Protein AF-A0A484GIF4-F1 (afdb_monomer_lite)

pLDDT: mean 78.43, std 17.11, range [39.12, 97.44]

Radius of gyration: 30.68 Å; chains: 1; bounding box: 75×50×86 Å

InterPro domains:
  IPR051191 DDB1-CUL4-associated factor 12 [PTHR19860] (18-133)
  IPR056151 DDB1- and CUL4-associated factor 12, beta-propeller domain [PF23760] (53-133)

Structure (mmCIF, N/CA/C/O backbone):
data_AF-A0A484GIF4-F1
#
_entry.id   AF-A0A484GIF4-F1
#
loop_
_atom_site.group_PDB
_atom_site.id
_atom_site.type_symbol
_atom_site.label_atom_id
_atom_site.label_alt_id
_atom_site.label_comp_id
_atom_site.label_asym_id
_atom_site.label_entity_id
_atom_site.label_seq_id
_atom_site.pdbx_PDB_ins_code
_atom_site.Cartn_x
_atom_site.Cartn_y
_atom_site.Cartn_z
_atom_site.occupancy
_atom_site.B_iso_or_equiv
_atom_site.auth_seq_id
_atom_site.auth_comp_id
_atom_site.auth_asym_id
_atom_site.auth_atom_id
_atom_site.pdbx_PDB_model_num
ATOM 1 N N . ALA A 1 1 ? -58.196 40.558 56.627 1.00 39.12 1 ALA A N 1
ATOM 2 C CA . ALA A 1 1 ? -58.232 40.025 55.247 1.00 39.12 1 ALA A CA 1
ATOM 3 C C . ALA A 1 1 ? -56.853 40.285 54.653 1.00 39.12 1 ALA A C 1
ATOM 5 O O . ALA A 1 1 ? -56.475 41.440 54.601 1.00 39.12 1 ALA A O 1
ATOM 6 N N . GLY A 1 2 ? -55.964 39.305 54.497 1.00 39.22 2 GLY A N 1
ATOM 7 C CA . G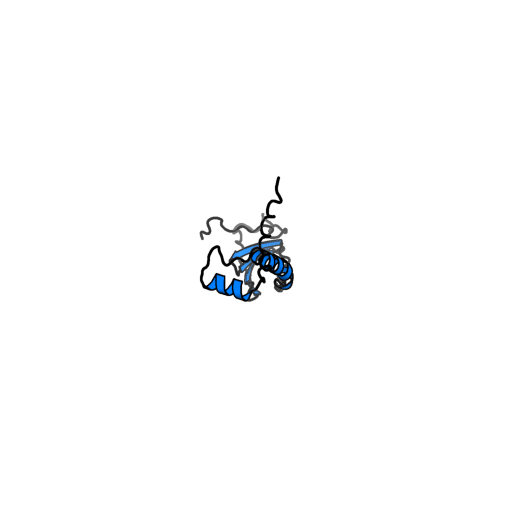LY A 1 2 ? -56.029 38.185 53.547 1.00 39.22 2 GLY A CA 1
ATOM 8 C C . GLY A 1 2 ? -54.955 38.460 52.473 1.00 39.22 2 GLY A C 1
ATOM 9 O O . GLY A 1 2 ? -54.883 39.581 52.000 1.00 39.22 2 GLY A O 1
ATOM 10 N N . GLY A 1 3 ? -54.053 37.569 52.080 1.00 40.16 3 GLY A N 1
ATOM 11 C CA . GLY A 1 3 ? -53.842 36.183 52.453 1.00 40.16 3 GLY A CA 1
ATOM 12 C C . GLY A 1 3 ? -52.403 35.769 52.133 1.00 40.16 3 GLY A C 1
ATOM 13 O O . GLY A 1 3 ? -51.767 36.308 51.229 1.00 40.16 3 GLY A O 1
ATOM 14 N N . ASP A 1 4 ? -51.917 34.813 52.912 1.00 50.00 4 ASP A N 1
ATOM 15 C CA . ASP A 1 4 ? -50.641 34.141 52.715 1.00 50.00 4 ASP A CA 1
ATOM 16 C C . ASP A 1 4 ? -50.885 32.994 51.719 1.00 50.00 4 ASP A C 1
ATOM 18 O O . ASP A 1 4 ? -51.608 32.037 52.009 1.00 50.00 4 ASP A O 1
ATOM 22 N N . GLY A 1 5 ? -50.402 33.152 50.486 1.00 53.16 5 GLY A N 1
ATOM 23 C CA . GLY A 1 5 ? -50.568 32.165 49.417 1.00 53.16 5 GLY A CA 1
ATOM 24 C C . GLY A 1 5 ? -49.507 31.056 49.511 1.00 53.16 5 GLY A C 1
ATOM 25 O O . GLY A 1 5 ? -48.350 31.362 49.799 1.00 53.16 5 GLY A O 1
ATOM 26 N N . PRO A 1 6 ? -49.824 29.773 49.244 1.00 53.34 6 PRO A N 1
ATOM 27 C CA . PRO A 1 6 ? -48.854 28.693 49.411 1.00 53.34 6 PRO A CA 1
ATOM 28 C C . PRO A 1 6 ? -47.742 28.760 48.356 1.00 53.34 6 PRO A C 1
ATOM 30 O O . PRO A 1 6 ? -48.006 28.802 47.152 1.00 53.34 6 PRO A O 1
ATOM 33 N N . LEU A 1 7 ? -46.485 28.707 48.805 1.00 62.75 7 LEU A N 1
ATOM 34 C CA . LEU A 1 7 ? -45.315 28.564 47.936 1.00 62.75 7 LEU A CA 1
ATOM 35 C C . LEU A 1 7 ? -45.400 27.258 47.116 1.00 62.75 7 LEU A C 1
ATOM 37 O O . LEU A 1 7 ? -45.758 26.212 47.665 1.00 62.75 7 LEU A O 1
ATOM 41 N N . PRO A 1 8 ? -45.027 27.270 45.821 1.00 57.09 8 PRO A N 1
ATOM 42 C CA . PRO A 1 8 ? -45.097 26.082 44.981 1.00 57.09 8 PRO A CA 1
ATOM 43 C C . PRO A 1 8 ? -44.129 24.994 45.481 1.00 57.09 8 PRO A C 1
ATOM 45 O O . PRO A 1 8 ? -43.008 25.305 45.904 1.00 57.09 8 PRO A O 1
ATOM 48 N N . PRO A 1 9 ? -44.508 23.704 45.407 1.00 51.94 9 PRO A N 1
ATOM 49 C CA . PRO A 1 9 ? -43.662 22.619 45.882 1.00 51.94 9 PRO A CA 1
ATOM 50 C C . PRO A 1 9 ? -42.352 22.581 45.086 1.00 51.94 9 PRO A C 1
ATOM 52 O O . PRO A 1 9 ? -42.340 22.497 43.853 1.00 51.94 9 PRO A O 1
ATOM 55 N N . LYS A 1 10 ? -41.222 22.630 45.804 1.00 52.97 10 LYS A N 1
ATOM 56 C CA . LYS A 1 10 ? -39.885 22.440 45.231 1.00 52.97 10 LYS A CA 1
ATOM 57 C C . LYS A 1 10 ? -39.847 21.073 44.550 1.00 52.97 10 LYS A C 1
ATOM 59 O O . LYS A 1 10 ? -39.893 20.043 45.218 1.00 52.97 10 LYS A O 1
ATOM 64 N N . LYS A 1 11 ? -39.756 21.069 43.214 1.00 51.03 11 LYS A N 1
ATOM 65 C CA . LYS A 1 11 ? -39.565 19.845 42.424 1.00 51.03 11 LYS A CA 1
ATOM 66 C C . LYS A 1 11 ? -38.385 19.068 43.021 1.00 51.03 11 LYS A C 1
ATOM 68 O O . LYS A 1 11 ? -37.317 19.667 43.188 1.00 51.03 11 LYS A O 1
ATOM 73 N N . PRO A 1 12 ? -38.535 17.770 43.335 1.00 46.16 12 PRO A N 1
ATOM 74 C CA . PRO A 1 12 ? -37.419 16.985 43.834 1.00 46.16 12 PRO A CA 1
ATOM 75 C C . PRO A 1 12 ? -36.297 17.045 42.795 1.00 46.16 12 PRO A C 1
ATOM 77 O O . PRO A 1 12 ? -36.516 16.755 41.613 1.00 46.16 12 PRO A O 1
ATOM 80 N N . LYS A 1 13 ? -35.100 17.471 43.220 1.00 53.22 13 LYS A N 1
ATOM 81 C CA . LYS A 1 13 ? -33.885 17.361 42.407 1.00 53.22 13 LYS A CA 1
ATOM 82 C C . LYS A 1 13 ? -33.747 15.884 42.057 1.00 53.22 13 LYS A C 1
ATOM 84 O O . LYS A 1 13 ? -33.418 15.078 42.923 1.00 53.22 13 LYS A O 1
ATOM 89 N N . ARG A 1 14 ? -34.056 15.532 40.803 1.00 49.81 14 ARG A N 1
ATOM 90 C CA . ARG A 1 14 ? -33.826 14.181 40.287 1.00 49.81 14 ARG A CA 1
ATOM 91 C C . ARG A 1 14 ? -32.379 13.819 40.626 1.00 49.81 14 ARG A C 1
ATOM 93 O O . ARG A 1 14 ? -31.505 14.648 40.344 1.00 49.81 14 ARG A O 1
ATOM 100 N N . PRO A 1 15 ? -32.117 12.648 41.233 1.00 47.69 15 PRO A N 1
ATOM 101 C CA . PRO A 1 15 ? -30.756 12.213 41.494 1.00 47.69 15 PRO A CA 1
ATOM 102 C C . PRO A 1 15 ? -29.991 12.332 40.184 1.00 47.69 15 PRO A C 1
ATOM 104 O O . PRO A 1 15 ? -30.493 11.888 39.147 1.00 47.69 15 PRO A O 1
ATOM 107 N N . ALA A 1 16 ? -28.838 13.003 40.208 1.00 51.88 16 ALA A N 1
ATOM 108 C CA . ALA A 1 16 ? -27.967 13.089 39.048 1.00 51.88 16 ALA A CA 1
ATOM 109 C C . ALA A 1 16 ? -27.751 11.655 38.569 1.00 51.88 16 ALA A C 1
ATOM 111 O O . ALA A 1 16 ? -27.129 10.873 39.284 1.00 51.88 16 ALA A O 1
ATOM 112 N N . ALA A 1 17 ? -28.370 11.297 37.438 1.00 56.53 17 ALA A N 1
ATOM 113 C CA . ALA A 1 17 ? -28.424 9.922 36.975 1.00 56.53 17 ALA A CA 1
ATOM 114 C C . ALA A 1 17 ? -26.991 9.397 36.945 1.00 56.53 17 ALA A C 1
ATOM 116 O O . ALA A 1 17 ? -26.158 9.884 36.173 1.00 56.53 17 ALA A O 1
ATOM 117 N N . LEU A 1 18 ? -26.691 8.482 37.868 1.00 53.94 18 LEU A N 1
ATOM 118 C CA . LEU A 1 18 ? -25.381 7.875 37.989 1.00 53.94 18 LEU A CA 1
ATOM 119 C C . LEU A 1 18 ? -25.050 7.291 36.620 1.00 53.94 18 LEU A C 1
ATOM 121 O O . LEU A 1 18 ? -25.777 6.458 36.079 1.00 53.94 18 LEU A O 1
ATOM 125 N N . ARG A 1 19 ? -23.981 7.820 36.024 1.00 60.50 19 ARG A N 1
ATOM 126 C CA . ARG A 1 19 ? -23.522 7.514 34.669 1.00 60.50 19 ARG A CA 1
ATOM 127 C C . ARG A 1 19 ? -22.889 6.117 34.643 1.00 60.50 19 ARG A C 1
ATOM 129 O O . ARG A 1 19 ? -21.679 5.992 34.494 1.00 60.50 19 ARG A O 1
ATOM 136 N N . SER A 1 20 ? -23.697 5.083 34.868 1.00 70.31 20 SER A N 1
ATOM 137 C CA . SER A 1 20 ? -23.260 3.690 34.954 1.00 70.31 20 SER A CA 1
ATOM 138 C C . SER A 1 20 ? -23.070 3.089 33.560 1.00 70.31 20 SER A C 1
ATOM 140 O O . SER A 1 20 ? -24.027 2.966 32.791 1.00 70.31 20 SER A O 1
ATOM 142 N N . LEU A 1 21 ? -21.833 2.684 33.249 1.00 70.50 21 LEU A N 1
ATOM 143 C CA . LEU A 1 21 ? -21.474 1.973 32.015 1.00 70.50 21 LEU A CA 1
ATOM 144 C C . LEU A 1 21 ? -22.299 0.689 31.843 1.00 70.50 21 LEU A C 1
ATOM 146 O O . LEU A 1 21 ? -22.759 0.412 30.740 1.00 70.50 21 LEU A O 1
ATOM 150 N N . LEU A 1 22 ? -22.541 -0.051 32.930 1.00 76.38 22 LEU A N 1
ATOM 151 C CA . LEU A 1 22 ? -23.359 -1.269 32.915 1.00 76.38 22 LEU A CA 1
ATOM 152 C C . LEU A 1 22 ? -24.771 -1.002 32.385 1.00 76.38 22 LEU A C 1
ATOM 154 O O . LEU A 1 22 ? -25.271 -1.750 31.549 1.00 76.38 22 LEU A O 1
ATOM 158 N N . HIS A 1 23 ? -25.397 0.092 32.826 1.00 72.62 23 HIS A N 1
ATOM 159 C CA . HIS A 1 23 ? -26.743 0.453 32.384 1.00 72.62 23 HIS A CA 1
ATOM 160 C C . HIS A 1 23 ? -26.768 0.872 30.905 1.00 72.62 23 HIS A C 1
ATOM 162 O O . HIS A 1 23 ? -27.697 0.529 30.176 1.00 72.62 23 HIS A O 1
ATOM 168 N N . TYR A 1 24 ? -25.725 1.569 30.443 1.00 71.50 24 TYR A N 1
ATOM 169 C CA . TYR A 1 24 ? -25.563 1.908 29.028 1.00 71.50 24 TYR A CA 1
ATOM 170 C C . TYR A 1 24 ? -25.383 0.663 28.144 1.00 71.50 24 TYR A C 1
ATOM 172 O O . TYR A 1 24 ? -26.049 0.540 27.116 1.00 71.50 24 TYR A O 1
ATOM 180 N N . LEU A 1 25 ? -24.515 -0.274 28.545 1.00 75.62 25 LEU A N 1
ATOM 181 C CA . LEU A 1 25 ? -24.257 -1.507 27.794 1.00 75.62 25 LEU A CA 1
ATOM 182 C C . LEU A 1 25 ? -25.512 -2.382 27.709 1.00 75.62 25 LEU A C 1
ATOM 184 O O . LEU A 1 25 ? -25.910 -2.755 26.605 1.00 75.62 25 LEU A O 1
ATOM 188 N N . LYS A 1 26 ? -26.192 -2.602 28.842 1.00 79.56 26 LYS A N 1
ATOM 189 C CA . LYS A 1 26 ? -27.446 -3.369 28.904 1.00 79.56 26 LYS A CA 1
ATOM 190 C C . LYS A 1 26 ? -28.546 -2.746 28.044 1.00 79.56 26 LYS A C 1
ATOM 192 O O . LYS A 1 26 ? -29.289 -3.453 27.377 1.00 79.56 26 LYS A O 1
ATOM 197 N N . GLY A 1 27 ? -28.629 -1.416 28.012 1.00 74.12 27 GLY A N 1
ATOM 198 C CA . GLY A 1 27 ? -29.586 -0.701 27.170 1.00 74.12 27 GLY A CA 1
ATOM 199 C C . GLY A 1 27 ? -29.310 -0.816 25.664 1.00 74.12 27 GLY A C 1
ATOM 200 O O . GLY A 1 27 ? -30.256 -0.850 24.876 1.00 74.12 27 GLY A O 1
ATOM 201 N N . ARG A 1 28 ? -28.036 -0.912 25.252 1.00 72.81 28 ARG A N 1
ATOM 202 C CA . ARG A 1 28 ? -27.675 -1.192 23.850 1.00 72.81 28 ARG A CA 1
ATOM 203 C C . ARG A 1 28 ? -28.019 -2.620 23.440 1.00 72.81 28 ARG A C 1
ATOM 205 O O . ARG A 1 28 ? -28.509 -2.812 22.332 1.00 72.81 28 ARG A O 1
ATOM 212 N N . GLU A 1 29 ? -27.760 -3.585 24.316 1.00 81.81 29 GLU A N 1
ATOM 213 C CA . GLU A 1 29 ? -28.009 -5.012 24.078 1.00 81.81 29 GLU A CA 1
ATOM 214 C C . GLU A 1 29 ? -29.486 -5.296 23.783 1.00 81.81 29 GLU A C 1
ATOM 216 O O . GLU A 1 29 ? -29.810 -5.981 22.819 1.00 81.81 29 GLU A O 1
ATOM 221 N N . VAL A 1 30 ? -30.393 -4.675 24.540 1.00 81.75 30 VAL A N 1
ATOM 222 C CA . VAL A 1 30 ? -31.849 -4.850 24.379 1.00 81.75 30 VAL A CA 1
ATOM 223 C C . VAL A 1 30 ? -32.456 -3.985 23.263 1.00 81.75 30 VAL A C 1
ATOM 225 O O . VAL A 1 30 ? -33.675 -3.864 23.163 1.00 81.75 30 VAL A O 1
ATOM 228 N N . GLY A 1 31 ? -31.631 -3.327 22.440 1.00 68.88 31 GLY A N 1
ATOM 229 C CA . GLY A 1 31 ? -32.103 -2.531 21.305 1.00 68.88 31 GLY A CA 1
ATOM 230 C C . GLY A 1 31 ? -32.924 -1.293 21.685 1.00 68.88 31 GLY A C 1
ATOM 231 O O . GLY A 1 31 ? -33.674 -0.792 20.846 1.00 68.88 31 GLY A O 1
ATOM 232 N N . ALA A 1 32 ? -32.790 -0.772 22.914 1.00 65.25 32 ALA A N 1
ATOM 233 C CA . ALA A 1 32 ? -33.540 0.390 23.398 1.00 65.25 32 ALA A CA 1
ATOM 234 C C . ALA A 1 32 ? -33.075 1.689 22.711 1.00 65.25 32 ALA A C 1
ATOM 236 O O . ALA A 1 32 ? -32.387 2.537 23.294 1.00 65.25 32 ALA A O 1
ATOM 237 N N . ARG A 1 33 ? -33.462 1.859 21.444 1.00 56.97 33 ARG A N 1
ATOM 238 C CA . ARG A 1 33 ? -33.229 3.066 20.651 1.00 56.97 33 ARG A CA 1
ATOM 239 C C . ARG A 1 33 ? -34.027 4.216 21.269 1.00 56.97 33 ARG A C 1
ATOM 241 O O . ARG A 1 33 ? -35.249 4.244 21.212 1.00 56.97 33 ARG A O 1
ATOM 248 N N . GLY A 1 34 ? -33.322 5.149 21.906 1.00 53.97 34 GLY A N 1
ATOM 249 C CA . GLY A 1 34 ? -33.873 6.445 22.318 1.00 53.97 34 GLY A CA 1
ATOM 250 C C . GLY A 1 34 ? -34.084 6.673 23.818 1.00 53.97 34 GLY A C 1
ATOM 251 O O . GLY A 1 34 ? -34.279 7.820 24.205 1.00 53.97 34 GLY A O 1
ATOM 252 N N . ARG A 1 35 ? -33.998 5.652 24.688 1.00 52.50 35 ARG A N 1
ATOM 253 C CA . ARG A 1 35 ? -34.126 5.840 26.160 1.00 52.50 35 ARG A CA 1
ATOM 254 C C . ARG A 1 35 ? -32.923 5.377 26.987 1.00 52.50 35 ARG A C 1
ATOM 256 O O . ARG A 1 35 ? -32.771 5.816 28.121 1.00 52.50 35 ARG A O 1
ATOM 263 N N . ALA A 1 36 ? -32.043 4.548 26.423 1.00 51.94 36 ALA A N 1
ATOM 264 C CA . ALA A 1 36 ? -30.835 4.058 27.098 1.00 51.94 36 ALA A CA 1
ATOM 265 C C . ALA A 1 36 ? -29.617 4.995 26.988 1.00 51.94 36 ALA A C 1
ATOM 267 O O . ALA A 1 36 ? -28.588 4.767 27.629 1.00 51.94 36 ALA A O 1
ATOM 268 N N . GLY A 1 37 ? -29.714 6.056 26.184 1.00 54.06 37 GLY A N 1
ATOM 269 C CA . GLY A 1 37 ? -28.681 7.077 26.107 1.00 54.06 37 GLY A CA 1
ATOM 270 C C . GLY A 1 37 ? -28.721 7.933 27.363 1.00 54.06 37 GLY A C 1
ATOM 271 O O . GLY A 1 37 ? -29.457 8.911 27.412 1.00 54.06 37 GLY A O 1
ATOM 272 N N . LEU A 1 38 ? -27.941 7.578 28.387 1.00 56.94 38 LEU A N 1
ATOM 273 C CA . LEU A 1 38 ? -27.597 8.509 29.463 1.00 56.94 38 LEU A CA 1
ATOM 274 C C . LEU A 1 38 ? -27.146 9.829 28.804 1.00 56.94 38 LEU A C 1
ATOM 276 O O . LEU A 1 38 ? -26.122 9.813 28.109 1.00 56.94 38 LEU A O 1
ATOM 280 N N . PRO A 1 39 ? -27.860 10.957 28.986 1.00 58.69 39 PRO A N 1
ATOM 281 C CA . PRO A 1 39 ? -27.488 12.219 28.362 1.00 58.69 39 PRO A CA 1
ATOM 282 C C . PRO A 1 39 ? -26.034 12.570 28.710 1.00 58.69 39 PRO A C 1
ATOM 284 O O . PRO A 1 39 ? -25.653 12.713 29.878 1.00 58.69 39 PRO A O 1
ATOM 287 N N . GLY A 1 40 ? -25.184 12.629 27.685 1.00 63.62 40 GLY A N 1
ATOM 288 C CA . GLY A 1 40 ? -23.754 12.911 27.818 1.00 63.62 40 GLY A CA 1
ATOM 289 C C . GLY A 1 40 ? -22.842 11.716 28.128 1.00 63.62 40 GLY A C 1
ATOM 290 O O . GLY A 1 40 ? -21.636 11.923 28.238 1.00 63.62 40 GLY A O 1
ATOM 291 N N . PHE A 1 41 ? -23.342 10.482 28.252 1.00 72.25 41 PHE A N 1
ATOM 292 C CA . PHE A 1 41 ? -22.470 9.302 28.369 1.00 7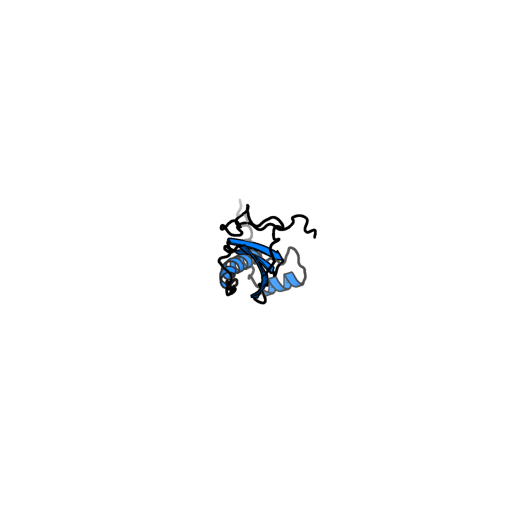2.25 41 PHE A CA 1
ATOM 293 C C . PHE A 1 41 ? -21.787 8.963 27.042 1.00 72.25 41 PHE A C 1
ATOM 295 O O . PHE A 1 41 ? -20.579 8.757 27.009 1.00 72.25 41 PHE A O 1
ATOM 302 N N . GLU A 1 42 ? -22.529 9.010 25.939 1.00 72.44 42 GLU A N 1
ATOM 303 C CA . GLU A 1 42 ? -21.977 8.836 24.593 1.00 72.44 42 GLU A CA 1
ATOM 304 C C . GLU A 1 42 ? -20.949 9.929 24.259 1.00 72.44 42 GLU A C 1
ATOM 306 O O . GLU A 1 42 ? -19.868 9.636 23.758 1.00 72.44 42 GLU A O 1
ATOM 311 N N . GLY A 1 43 ? -21.215 11.177 24.662 1.00 77.38 43 GLY A N 1
ATOM 312 C CA . GLY A 1 43 ? -20.245 12.272 24.565 1.00 77.38 43 GLY A CA 1
ATOM 313 C C . GLY A 1 43 ? -18.975 12.028 25.390 1.00 77.38 43 GLY A C 1
ATOM 314 O O . GLY A 1 43 ? -17.875 12.298 24.914 1.00 77.38 43 GLY A O 1
ATOM 315 N N . LYS A 1 44 ? -19.098 11.456 26.597 1.00 80.50 44 LYS A N 1
ATOM 316 C CA . LYS A 1 44 ? -17.945 11.060 27.424 1.00 80.50 44 LYS A CA 1
ATOM 317 C C . LYS A 1 44 ? -17.153 9.906 26.820 1.00 80.50 44 LYS A C 1
ATOM 319 O O . LYS A 1 44 ? -15.929 9.967 26.836 1.00 80.50 44 LYS A O 1
ATOM 324 N N . LEU A 1 45 ? -17.825 8.888 26.281 1.00 81.00 45 LEU A N 1
ATOM 325 C CA . LEU A 1 45 ? -17.180 7.782 25.571 1.00 81.00 45 LEU A CA 1
ATOM 326 C C . LEU A 1 45 ? -16.449 8.280 24.328 1.00 81.00 45 LEU A C 1
ATOM 328 O O . LEU A 1 45 ? -15.296 7.919 24.121 1.00 81.00 45 LEU A O 1
ATOM 332 N N . ARG A 1 46 ? -17.080 9.154 23.539 1.00 82.00 46 ARG A N 1
ATOM 333 C CA . ARG A 1 46 ? -16.454 9.780 22.372 1.00 82.00 46 ARG A CA 1
ATOM 334 C C . ARG A 1 46 ? -15.240 10.612 22.780 1.00 82.00 46 ARG A C 1
ATOM 336 O O . ARG A 1 46 ? -14.182 10.465 22.182 1.00 82.00 46 ARG A O 1
ATOM 343 N N . GLY A 1 47 ? -15.361 11.426 23.828 1.00 86.69 47 GLY A N 1
ATOM 344 C CA . GLY A 1 47 ? -14.245 12.204 24.369 1.00 86.69 47 GLY A CA 1
ATOM 345 C C . GLY A 1 47 ? -13.101 11.325 24.886 1.00 86.69 47 GLY A C 1
ATOM 346 O O . GLY A 1 47 ? -11.936 11.624 24.642 1.00 86.69 47 GLY A O 1
ATOM 347 N N . TYR A 1 48 ? -13.416 10.212 25.548 1.00 87.00 48 TYR A N 1
ATOM 348 C CA . TYR A 1 48 ? -12.423 9.228 25.975 1.00 87.00 48 TYR A CA 1
ATOM 349 C C . TYR A 1 48 ? -11.743 8.549 24.781 1.00 87.00 48 TYR A C 1
ATOM 351 O O . TYR A 1 48 ? -10.518 8.483 24.742 1.00 87.00 48 TYR A O 1
ATOM 359 N N . ALA A 1 49 ? -12.514 8.113 23.782 1.00 87.69 49 ALA A N 1
ATOM 360 C CA . ALA A 1 49 ? -11.994 7.490 22.569 1.00 87.69 49 ALA A CA 1
ATOM 361 C C . ALA A 1 49 ? -11.059 8.435 21.808 1.00 87.69 49 ALA A C 1
ATOM 363 O O . ALA A 1 49 ? -9.963 8.028 21.452 1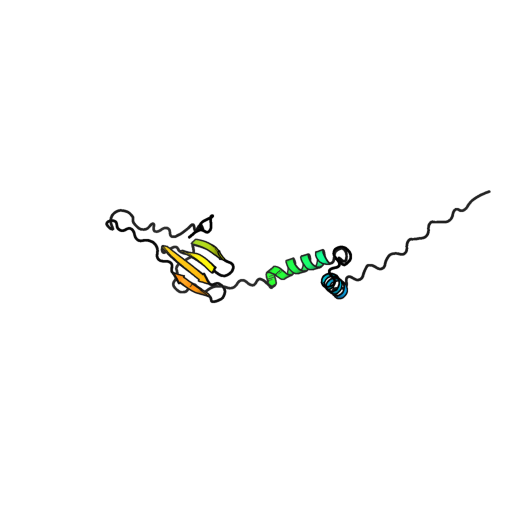.00 87.69 49 ALA A O 1
ATOM 364 N N . VAL A 1 50 ? -11.430 9.708 21.631 1.00 89.75 50 VAL A N 1
ATOM 365 C CA . VAL A 1 50 ? -10.569 10.716 20.983 1.00 89.75 50 VAL A CA 1
ATOM 366 C C . VAL A 1 50 ? -9.271 10.928 21.763 1.00 89.75 50 VAL A C 1
ATOM 368 O O . VAL A 1 50 ? -8.211 11.036 21.157 1.00 89.75 50 VAL A O 1
ATOM 371 N N . ARG A 1 51 ? -9.325 10.932 23.101 1.00 90.31 51 ARG A N 1
ATOM 372 C CA . ARG A 1 51 ? -8.123 11.057 23.942 1.00 90.31 51 ARG A CA 1
ATOM 373 C C . ARG A 1 51 ? -7.232 9.816 23.909 1.00 90.31 51 ARG A C 1
ATOM 375 O O . ARG A 1 51 ? -6.025 9.956 24.046 1.00 90.31 51 ARG A O 1
ATOM 382 N N . LYS A 1 52 ? -7.812 8.622 23.760 1.00 89.75 52 LYS A N 1
ATOM 383 C CA . LYS A 1 52 ? -7.078 7.346 23.746 1.00 89.75 52 LYS A CA 1
ATOM 384 C C . LYS A 1 52 ? -6.650 6.881 22.361 1.00 89.75 52 LYS A C 1
ATOM 386 O O . LYS A 1 52 ? -5.708 6.107 22.265 1.00 89.75 52 LYS A O 1
ATOM 391 N N . LEU A 1 53 ? -7.283 7.368 21.299 1.00 88.62 53 LEU A N 1
ATOM 392 C CA . LEU A 1 53 ? -6.975 7.006 19.916 1.00 88.62 53 LEU A CA 1
ATOM 393 C C . LEU A 1 53 ? -5.488 7.163 19.560 1.00 88.62 53 LEU A C 1
ATOM 395 O O . LEU A 1 53 ? -4.944 6.203 19.026 1.00 88.62 53 LEU A O 1
ATOM 399 N N . PRO A 1 54 ? -4.801 8.273 19.896 1.00 86.06 54 PRO A N 1
ATOM 400 C CA . PRO A 1 54 ? -3.373 8.415 19.604 1.00 86.06 54 PRO A CA 1
ATOM 401 C C . PRO A 1 54 ? -2.491 7.389 20.330 1.00 86.06 54 PRO A C 1
ATOM 403 O O . PRO A 1 54 ? -1.465 6.976 19.809 1.00 86.06 54 PRO A O 1
ATOM 406 N N . GLU A 1 55 ? -2.891 6.956 21.531 1.00 85.12 55 GLU A N 1
ATOM 407 C CA . GLU A 1 55 ? -2.157 5.939 22.296 1.00 85.12 55 GLU A CA 1
ATOM 408 C C . GLU A 1 55 ? -2.388 4.523 21.736 1.00 85.12 55 GLU A C 1
ATOM 410 O O . GLU A 1 55 ? -1.503 3.670 21.819 1.00 85.12 55 GLU A O 1
ATOM 415 N N . LEU A 1 56 ? -3.583 4.270 21.188 1.00 85.56 56 LEU A N 1
ATOM 416 C CA . LEU A 1 56 ? -3.995 2.977 20.634 1.00 85.56 56 LEU A CA 1
ATOM 417 C C . LEU A 1 56 ? -3.515 2.774 19.193 1.00 85.56 56 LEU A C 1
ATOM 419 O O . LEU A 1 56 ? -3.143 1.664 18.815 1.00 85.56 56 LEU A O 1
ATOM 423 N N . LEU A 1 57 ? -3.521 3.835 18.387 1.00 85.62 57 LEU A N 1
ATOM 424 C CA . LEU A 1 57 ? -3.017 3.830 17.019 1.00 85.62 57 LEU A CA 1
ATOM 425 C C . LEU A 1 57 ? -1.510 4.065 17.043 1.00 85.62 57 LEU A C 1
ATOM 427 O O . LEU A 1 57 ? -1.028 5.160 16.768 1.00 85.62 57 LEU A O 1
ATOM 431 N N . ARG A 1 58 ? -0.760 3.019 17.392 1.00 82.00 58 ARG A N 1
ATOM 432 C CA . ARG A 1 58 ? 0.693 3.052 17.242 1.00 82.00 58 ARG A CA 1
ATOM 433 C C . ARG A 1 58 ? 1.063 2.883 15.782 1.00 82.00 58 ARG A C 1
ATOM 435 O O . ARG A 1 58 ? 0.672 1.909 15.137 1.00 82.00 58 ARG A O 1
ATOM 442 N N . GLU A 1 59 ? 1.842 3.834 15.288 1.00 87.00 59 GLU A N 1
ATOM 443 C CA . GLU A 1 59 ? 2.495 3.711 13.997 1.00 87.00 59 GLU A CA 1
ATOM 444 C C . GLU A 1 59 ? 3.383 2.465 13.998 1.00 87.00 59 GLU A C 1
ATOM 446 O O . GLU A 1 59 ? 4.053 2.145 14.983 1.00 87.00 59 GLU A O 1
ATOM 451 N N . ARG A 1 60 ? 3.359 1.737 12.886 1.00 88.19 60 ARG A N 1
ATOM 45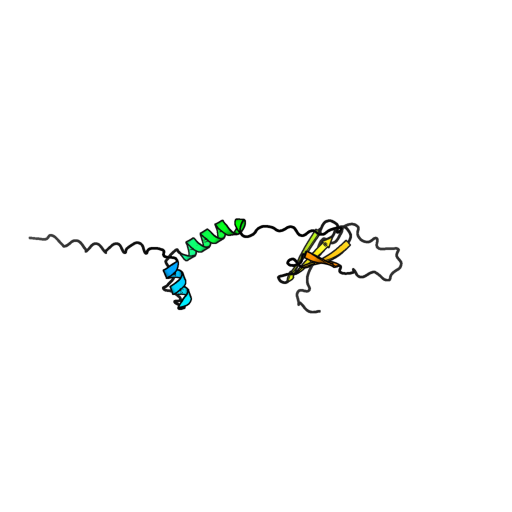2 C CA . ARG A 1 60 ? 4.222 0.584 12.669 1.00 88.19 60 ARG A CA 1
ATOM 453 C C . ARG A 1 60 ? 4.987 0.808 11.384 1.00 88.19 60 ARG A C 1
ATOM 455 O O . ARG A 1 60 ? 4.384 0.971 10.324 1.00 88.19 60 ARG A O 1
ATOM 462 N N . GLU A 1 61 ? 6.304 0.769 11.497 1.00 91.06 61 GLU A N 1
ATOM 463 C CA . GLU A 1 61 ? 7.191 0.857 10.352 1.00 91.06 61 GLU A CA 1
ATOM 464 C C . GLU A 1 61 ? 7.164 -0.450 9.550 1.00 91.06 61 GLU A C 1
ATOM 466 O O . GLU A 1 61 ? 7.141 -1.551 10.107 1.00 91.06 61 GLU A O 1
ATOM 471 N N . LEU A 1 62 ? 7.145 -0.322 8.226 1.00 91.12 62 LEU A N 1
ATOM 472 C CA . LEU A 1 62 ? 7.259 -1.437 7.297 1.00 91.12 62 LEU A CA 1
ATOM 473 C C . LEU A 1 62 ? 8.625 -1.358 6.623 1.00 91.12 62 LEU A C 1
ATOM 475 O O . LEU A 1 62 ? 8.898 -0.423 5.872 1.00 91.12 62 LEU A O 1
ATOM 479 N N . ALA A 1 63 ? 9.472 -2.353 6.876 1.00 90.88 63 ALA A N 1
ATOM 480 C CA . ALA A 1 63 ? 10.792 -2.420 6.272 1.00 90.88 63 ALA A CA 1
ATOM 481 C C . ALA A 1 63 ? 10.676 -2.700 4.765 1.00 90.88 63 ALA A C 1
ATOM 483 O O . ALA A 1 63 ? 10.260 -3.780 4.348 1.00 90.88 63 ALA A O 1
ATOM 484 N N . LEU A 1 64 ? 11.076 -1.729 3.942 1.00 89.25 64 LEU A N 1
ATOM 485 C CA . LEU A 1 64 ? 11.048 -1.844 2.476 1.00 89.25 64 LEU A CA 1
ATOM 486 C C . LEU A 1 64 ? 12.313 -2.500 1.890 1.00 89.25 64 LEU A C 1
ATOM 488 O O . LEU A 1 64 ? 12.421 -2.686 0.675 1.00 89.25 64 LEU A O 1
ATOM 492 N N . GLY A 1 65 ? 13.277 -2.855 2.744 1.00 88.69 65 GLY A N 1
ATOM 493 C CA . GLY A 1 65 ? 14.526 -3.504 2.357 1.00 88.69 65 GLY A CA 1
ATOM 494 C C . GLY A 1 65 ? 15.365 -2.633 1.422 1.00 88.69 65 GLY A C 1
ATOM 495 O O . GLY A 1 65 ? 15.763 -1.529 1.773 1.00 88.69 65 GLY A O 1
ATOM 496 N N . THR A 1 66 ? 15.641 -3.141 0.221 1.00 88.44 66 THR A N 1
ATOM 497 C CA . THR A 1 66 ? 16.524 -2.507 -0.776 1.00 88.44 66 THR A CA 1
ATOM 498 C C . THR A 1 66 ? 15.820 -1.504 -1.694 1.00 88.44 66 THR A C 1
ATOM 500 O O . THR A 1 66 ? 16.428 -0.984 -2.632 1.00 88.44 66 THR A O 1
ATOM 503 N N . LEU A 1 67 ? 14.529 -1.248 -1.479 1.00 87.44 67 LEU A N 1
ATOM 504 C CA . LEU A 1 67 ? 13.761 -0.321 -2.304 1.00 87.44 67 LEU A CA 1
ATOM 505 C C . LEU A 1 67 ? 14.128 1.135 -1.990 1.00 87.44 67 LEU A C 1
ATOM 507 O O . LEU A 1 67 ? 14.349 1.512 -0.844 1.00 87.44 67 LEU A O 1
ATOM 511 N N . ASN A 1 68 ? 14.185 1.967 -3.034 1.00 88.94 68 ASN A N 1
ATOM 512 C CA . ASN A 1 68 ? 14.469 3.395 -2.892 1.00 88.94 68 ASN A CA 1
ATOM 513 C C . ASN A 1 68 ? 13.287 4.145 -2.241 1.00 88.94 68 ASN A C 1
ATOM 515 O O . ASN A 1 68 ? 12.207 3.586 -2.045 1.00 88.94 68 ASN A O 1
ATOM 519 N N . LYS A 1 69 ? 13.473 5.439 -1.957 1.00 94.00 69 LYS A N 1
ATOM 520 C CA . LYS A 1 69 ? 12.470 6.317 -1.344 1.00 94.00 69 LYS A CA 1
ATOM 521 C C . LYS A 1 69 ? 11.144 6.275 -2.110 1.00 94.00 69 LYS A C 1
ATOM 523 O O . LYS A 1 69 ? 11.123 6.412 -3.336 1.00 94.00 69 LYS A O 1
ATOM 528 N N . VAL A 1 70 ? 10.054 6.115 -1.363 1.00 95.56 70 VAL A N 1
ATOM 529 C CA . VAL A 1 70 ? 8.680 6.177 -1.870 1.00 95.56 70 VAL A CA 1
ATOM 530 C C . VAL A 1 70 ? 8.289 7.643 -2.065 1.00 95.56 70 VAL A C 1
ATOM 532 O O . VAL A 1 70 ? 8.459 8.457 -1.159 1.00 95.56 70 VAL A O 1
ATOM 535 N N . PHE A 1 71 ? 7.799 7.977 -3.256 1.00 95.94 71 PHE A N 1
ATOM 536 C CA . PHE A 1 71 ? 7.315 9.314 -3.623 1.00 95.94 71 PHE A CA 1
ATOM 537 C C . PHE A 1 71 ? 5.793 9.372 -3.728 1.00 95.94 71 PHE A C 1
ATOM 539 O O . PHE A 1 71 ? 5.205 10.405 -3.430 1.00 95.94 71 PHE A O 1
ATOM 546 N N . ALA A 1 72 ? 5.156 8.258 -4.083 1.00 97.12 72 ALA A N 1
ATOM 547 C CA . ALA A 1 72 ? 3.708 8.139 -4.147 1.00 97.12 72 ALA A CA 1
ATOM 548 C C . ALA A 1 72 ? 3.253 6.846 -3.478 1.00 97.12 72 ALA A C 1
ATOM 550 O O . ALA A 1 72 ? 3.903 5.809 -3.618 1.00 97.12 72 ALA A O 1
ATOM 551 N N . SER A 1 73 ? 2.116 6.894 -2.788 1.00 96.88 73 SER A N 1
ATOM 552 C CA . SER A 1 73 ? 1.466 5.704 -2.241 1.00 96.88 73 SER A CA 1
ATOM 553 C C . SER A 1 73 ? -0.048 5.837 -2.329 1.00 96.88 73 SER A C 1
ATOM 555 O O . SER A 1 73 ? -0.574 6.942 -2.209 1.00 96.88 73 SER A O 1
ATOM 557 N N . GLN A 1 74 ? -0.739 4.724 -2.555 1.00 97.06 74 GLN A N 1
ATOM 558 C CA . GLN A 1 74 ? -2.194 4.687 -2.658 1.00 97.06 74 GLN A CA 1
ATOM 559 C C . GLN A 1 74 ? -2.728 3.361 -2.111 1.00 97.06 74 GLN A C 1
ATOM 561 O O . GLN A 1 74 ? -2.227 2.288 -2.445 1.00 97.06 74 GLN A O 1
ATOM 566 N N . TRP A 1 75 ? -3.768 3.415 -1.280 1.00 96.75 75 TRP A N 1
ATOM 567 C CA . TRP A 1 75 ? -4.449 2.210 -0.802 1.00 96.75 75 TRP A CA 1
ATOM 568 C C . TRP A 1 75 ? -5.219 1.544 -1.941 1.00 96.75 75 TRP A C 1
ATOM 570 O O . TRP A 1 75 ? -6.044 2.197 -2.580 1.00 96.75 75 TRP A O 1
ATOM 580 N N . LEU A 1 76 ? -4.970 0.250 -2.158 1.00 94.88 76 LEU A N 1
ATOM 581 C CA . LEU A 1 76 ? -5.729 -0.602 -3.082 1.00 94.88 76 LEU A CA 1
ATOM 582 C C . LEU A 1 76 ? -6.981 -1.174 -2.409 1.00 94.88 76 LEU A C 1
ATOM 584 O O . LEU A 1 76 ? -8.039 -1.286 -3.022 1.00 94.88 76 LEU A O 1
ATOM 588 N N . ASN A 1 77 ? -6.844 -1.558 -1.141 1.00 94.12 77 ASN A N 1
ATOM 589 C CA . ASN A 1 77 ? -7.898 -2.111 -0.293 1.00 94.12 77 ASN A CA 1
ATOM 590 C C . ASN A 1 77 ? -7.499 -1.953 1.186 1.00 94.12 77 ASN A C 1
ATOM 592 O O . ASN A 1 77 ? -6.520 -1.284 1.484 1.00 94.12 77 ASN A O 1
ATOM 596 N N . ALA A 1 78 ? -8.224 -2.572 2.122 1.00 95.06 78 ALA A N 1
ATOM 597 C CA . ALA A 1 78 ? -7.939 -2.465 3.559 1.00 95.06 78 ALA A CA 1
ATOM 598 C C . ALA A 1 78 ? -6.575 -3.048 3.998 1.00 95.06 78 ALA A C 1
ATOM 600 O O . ALA A 1 78 ? -6.169 -2.849 5.141 1.00 95.06 78 ALA A O 1
ATOM 601 N N . ARG A 1 79 ? -5.884 -3.792 3.123 1.00 95.38 79 ARG A N 1
ATOM 602 C CA . ARG A 1 79 ? -4.656 -4.534 3.440 1.00 95.38 79 ARG A CA 1
ATOM 603 C C . ARG A 1 79 ? -3.469 -4.176 2.549 1.00 95.38 79 ARG A C 1
ATOM 605 O O . ARG A 1 79 ? -2.329 -4.359 2.960 1.00 95.38 79 ARG A O 1
ATOM 612 N N . GLN A 1 80 ? -3.708 -3.694 1.338 1.00 97.06 80 GLN A N 1
ATOM 613 C CA . GLN A 1 80 ? -2.664 -3.506 0.339 1.00 97.06 80 GLN A CA 1
ATOM 614 C C . GLN A 1 80 ? -2.506 -2.039 -0.041 1.00 97.06 80 GLN A C 1
ATOM 616 O O . GLN A 1 80 ? -3.487 -1.344 -0.319 1.00 97.06 80 GLN A O 1
ATOM 621 N N . VAL A 1 81 ? -1.252 -1.602 -0.116 1.00 97.38 81 VAL A N 1
ATOM 622 C CA . VAL A 1 81 ? -0.853 -0.264 -0.560 1.00 97.38 81 VAL A CA 1
ATOM 623 C C . VAL A 1 81 ? 0.064 -0.414 -1.763 1.00 97.38 81 VAL A C 1
ATOM 625 O O . VAL A 1 81 ? 1.033 -1.169 -1.706 1.00 97.38 81 VAL A O 1
ATOM 628 N N . VAL A 1 82 ? -0.226 0.294 -2.850 1.00 97.44 82 VAL A N 1
ATOM 629 C CA . VAL A 1 82 ? 0.696 0.427 -3.981 1.00 97.44 82 VAL A CA 1
ATOM 630 C C . VAL A 1 82 ? 1.609 1.629 -3.755 1.00 97.44 82 VAL A C 1
ATOM 632 O O . VAL A 1 82 ? 1.153 2.680 -3.309 1.00 97.44 82 VAL A O 1
ATOM 635 N N . CYS A 1 83 ? 2.891 1.472 -4.064 1.00 97.25 83 CYS A N 1
ATOM 636 C CA . CYS A 1 83 ? 3.946 2.444 -3.821 1.00 97.25 83 CYS A CA 1
ATOM 637 C C . CYS A 1 83 ? 4.790 2.650 -5.081 1.00 97.25 83 CYS A C 1
ATOM 639 O O . CYS A 1 83 ? 5.173 1.689 -5.753 1.00 97.25 83 CYS A O 1
ATOM 641 N N . GLY A 1 84 ? 5.112 3.908 -5.364 1.00 96.69 84 GLY A N 1
ATOM 642 C CA . GLY A 1 84 ? 5.981 4.339 -6.452 1.00 96.69 84 GLY A CA 1
ATOM 643 C C . GLY A 1 84 ? 7.248 4.979 -5.896 1.00 96.69 84 GLY A C 1
ATOM 644 O O . GLY A 1 84 ? 7.179 5.791 -4.970 1.00 96.69 84 GLY A O 1
ATOM 645 N N . THR A 1 85 ? 8.410 4.601 -6.429 1.00 95.31 85 THR A N 1
ATOM 646 C CA . THR A 1 85 ? 9.716 5.026 -5.896 1.00 95.31 85 THR A CA 1
ATOM 647 C C . THR A 1 85 ? 10.484 5.973 -6.814 1.00 95.31 85 THR A C 1
ATOM 649 O O . THR A 1 85 ? 10.195 6.097 -8.007 1.00 95.31 85 THR A O 1
ATOM 652 N N . LYS A 1 86 ? 11.541 6.583 -6.258 1.00 93.31 86 LYS A N 1
ATOM 653 C CA . LYS A 1 86 ? 12.544 7.365 -7.000 1.00 93.31 86 LYS A CA 1
ATOM 654 C C . LYS A 1 86 ? 13.230 6.580 -8.123 1.00 93.31 86 LYS A C 1
ATOM 656 O O . LYS A 1 86 ? 13.589 7.164 -9.133 1.00 93.31 86 LYS A O 1
ATOM 661 N N . CYS A 1 87 ? 13.432 5.272 -7.957 1.00 89.88 87 CYS A N 1
ATOM 662 C CA . CYS A 1 87 ? 14.112 4.423 -8.942 1.00 89.88 87 CYS A CA 1
ATOM 663 C C . CYS A 1 87 ? 13.145 3.783 -9.954 1.00 89.88 87 CYS A C 1
ATOM 665 O O . CYS A 1 87 ? 13.407 2.687 -10.447 1.00 89.88 87 CYS A O 1
ATOM 667 N N . ASN A 1 88 ? 12.006 4.429 -10.219 1.00 91.06 88 ASN A N 1
ATOM 668 C CA . ASN A 1 88 ? 10.960 3.958 -11.132 1.00 91.06 88 ASN A CA 1
ATOM 669 C C . ASN A 1 88 ? 10.503 2.515 -10.838 1.00 91.06 88 ASN A C 1
ATOM 671 O O . ASN A 1 88 ? 10.226 1.741 -11.750 1.00 91.06 88 ASN A O 1
ATOM 675 N N . THR A 1 89 ? 10.429 2.132 -9.559 1.00 92.50 89 THR A N 1
ATOM 676 C CA . THR A 1 89 ? 9.864 0.839 -9.150 1.00 92.50 89 THR A CA 1
ATOM 677 C C . THR A 1 89 ? 8.448 1.038 -8.632 1.00 92.50 89 THR A C 1
ATOM 679 O O . THR A 1 89 ? 8.224 1.840 -7.724 1.00 92.50 89 THR A O 1
ATOM 682 N N . LEU A 1 90 ? 7.509 0.279 -9.193 1.00 95.38 90 LEU A N 1
ATOM 683 C CA . LEU A 1 90 ? 6.147 0.153 -8.692 1.00 95.38 90 LEU A CA 1
ATOM 684 C C . LEU A 1 90 ? 6.037 -1.164 -7.920 1.00 95.38 90 LEU A C 1
ATOM 686 O O . LEU A 1 90 ? 6.463 -2.212 -8.407 1.00 95.38 90 LEU A O 1
ATOM 690 N N . PHE A 1 91 ? 5.506 -1.129 -6.704 1.00 96.69 91 PHE A N 1
ATOM 691 C CA . PHE A 1 91 ? 5.314 -2.334 -5.899 1.00 96.69 91 PHE A CA 1
ATOM 692 C C . PHE A 1 91 ? 4.077 -2.224 -5.013 1.00 96.69 91 PHE A C 1
ATOM 694 O O . PHE A 1 91 ? 3.603 -1.130 -4.729 1.00 96.69 91 PHE A O 1
ATOM 701 N N . VAL A 1 92 ? 3.569 -3.365 -4.565 1.00 97.38 92 VAL A N 1
ATOM 702 C CA . VAL A 1 92 ? 2.475 -3.474 -3.601 1.00 97.38 92 VAL A CA 1
ATOM 703 C C . VAL A 1 92 ? 3.028 -4.042 -2.309 1.00 97.38 92 VAL A C 1
ATOM 705 O O . VAL A 1 92 ? 3.724 -5.057 -2.337 1.00 97.38 92 VAL A O 1
ATOM 708 N N . VAL A 1 93 ? 2.712 -3.404 -1.187 1.00 97.19 93 VAL A N 1
ATOM 709 C CA . VAL A 1 93 ? 2.982 -3.928 0.150 1.00 97.19 93 VAL A CA 1
ATOM 710 C C . VAL A 1 93 ? 1.686 -4.412 0.788 1.00 97.19 93 VAL A C 1
ATOM 712 O O . VAL A 1 93 ? 0.673 -3.710 0.798 1.00 97.19 93 VAL A O 1
ATOM 715 N N . ASP A 1 94 ? 1.721 -5.627 1.318 1.00 96.44 94 ASP A N 1
ATOM 716 C CA . ASP A 1 94 ? 0.714 -6.142 2.233 1.00 96.44 94 ASP A CA 1
ATOM 717 C C . ASP A 1 94 ? 1.029 -5.627 3.634 1.00 96.44 94 ASP A C 1
ATOM 719 O O . ASP A 1 94 ? 2.059 -5.978 4.209 1.00 96.44 94 ASP A O 1
ATOM 723 N N . VAL A 1 95 ? 0.174 -4.780 4.202 1.00 95.31 95 VAL A N 1
ATOM 724 C CA . VAL A 1 95 ? 0.481 -4.182 5.502 1.00 95.31 95 VAL A CA 1
ATOM 725 C C . VAL A 1 95 ? 0.459 -5.234 6.606 1.00 95.31 95 VAL A C 1
ATOM 727 O O . VAL A 1 95 ? 1.230 -5.121 7.546 1.00 95.31 95 VAL A O 1
ATOM 730 N N . GLN A 1 96 ? -0.337 -6.297 6.518 1.00 93.81 96 GLN A N 1
ATOM 731 C CA . GLN A 1 96 ? -0.407 -7.276 7.601 1.00 93.81 96 GLN A CA 1
ATOM 732 C C . GLN A 1 96 ? 0.847 -8.153 7.662 1.00 93.81 96 GLN A C 1
ATOM 734 O O . GLN A 1 96 ? 1.429 -8.299 8.736 1.00 93.81 96 GLN A O 1
ATOM 739 N N . SER A 1 97 ? 1.283 -8.697 6.523 1.00 94.12 97 SER A N 1
ATOM 740 C CA . SER A 1 97 ? 2.461 -9.575 6.460 1.00 94.12 97 SER A CA 1
ATOM 741 C C . SER A 1 97 ? 3.777 -8.833 6.222 1.00 94.12 97 SER A C 1
ATOM 743 O O . SER A 1 97 ? 4.840 -9.410 6.427 1.00 94.12 97 SER A O 1
ATOM 745 N N . GLY A 1 98 ? 3.730 -7.580 5.761 1.00 93.75 98 GLY A N 1
ATOM 746 C CA . GLY A 1 98 ? 4.901 -6.851 5.269 1.00 93.75 98 GLY A CA 1
ATOM 747 C C . GLY A 1 98 ? 5.409 -7.352 3.913 1.00 93.75 98 GLY A C 1
ATOM 748 O O . GLY A 1 98 ? 6.467 -6.921 3.463 1.00 93.75 98 GLY A O 1
ATOM 749 N N . HIS A 1 99 ? 4.685 -8.264 3.252 1.00 95.44 99 HIS A N 1
ATOM 750 C CA . HIS A 1 99 ? 5.119 -8.856 1.990 1.00 95.44 99 HIS A CA 1
ATOM 751 C C . HIS A 1 99 ? 5.081 -7.833 0.850 1.00 95.44 99 HIS A C 1
ATOM 753 O O . HIS A 1 99 ? 4.099 -7.107 0.688 1.00 95.44 99 HIS A O 1
ATOM 759 N N . ILE A 1 100 ? 6.128 -7.820 0.024 1.00 96.44 100 ILE A N 1
ATOM 760 C CA . ILE A 1 100 ? 6.301 -6.863 -1.068 1.00 96.44 100 ILE A CA 1
ATOM 761 C C . ILE A 1 100 ? 6.261 -7.586 -2.412 1.00 96.44 100 ILE A C 1
ATOM 763 O O . ILE A 1 100 ? 7.043 -8.497 -2.665 1.00 96.44 100 ILE A O 1
ATOM 767 N N . THR A 1 101 ? 5.387 -7.127 -3.306 1.00 96.44 101 THR A N 1
ATOM 768 C CA . THR A 1 101 ? 5.241 -7.656 -4.669 1.00 96.44 101 THR A CA 1
ATOM 769 C C . THR A 1 101 ? 5.554 -6.562 -5.681 1.00 96.44 101 THR A C 1
ATOM 771 O O . THR A 1 101 ? 4.881 -5.535 -5.709 1.00 96.44 101 THR A O 1
ATOM 774 N N . ARG A 1 102 ? 6.579 -6.749 -6.517 1.00 95.56 102 ARG A N 1
ATOM 775 C CA . ARG A 1 102 ? 6.955 -5.768 -7.551 1.00 95.56 102 ARG A CA 1
ATOM 776 C C . ARG A 1 102 ? 6.024 -5.877 -8.759 1.00 95.56 102 ARG A C 1
ATOM 778 O O . ARG A 1 102 ? 5.755 -6.982 -9.220 1.00 95.56 102 ARG A O 1
ATOM 785 N N . ILE A 1 103 ? 5.584 -4.738 -9.289 1.00 94.50 103 ILE A N 1
ATOM 786 C CA . ILE A 1 103 ? 4.795 -4.643 -10.520 1.00 94.50 103 ILE A CA 1
ATOM 787 C C . ILE A 1 103 ? 5.738 -4.212 -11.654 1.00 94.50 103 ILE A C 1
ATOM 789 O O . ILE A 1 103 ? 6.276 -3.102 -11.605 1.00 94.50 103 ILE A O 1
ATOM 793 N N . PRO A 1 104 ? 5.966 -5.061 -12.672 1.00 90.81 104 PRO A N 1
ATOM 794 C CA . PRO A 1 104 ? 6.765 -4.687 -13.831 1.00 90.81 104 PRO A CA 1
ATOM 795 C C . PRO A 1 104 ? 6.130 -3.516 -14.584 1.00 90.81 104 PRO A C 1
ATOM 797 O O . PRO A 1 104 ? 4.946 -3.544 -14.910 1.00 90.81 104 PRO A O 1
ATOM 800 N N . LEU A 1 105 ? 6.931 -2.498 -14.894 1.00 87.69 105 LEU A N 1
ATOM 801 C CA . LEU A 1 105 ? 6.501 -1.419 -15.778 1.00 87.69 105 LEU A CA 1
ATOM 802 C C . LEU A 1 105 ? 6.557 -1.879 -17.236 1.00 87.69 105 LEU A C 1
ATOM 804 O O . LEU A 1 105 ? 7.469 -2.614 -17.629 1.00 87.69 105 LEU A O 1
ATOM 808 N N . MET A 1 106 ? 5.601 -1.416 -18.046 1.00 82.75 106 MET A N 1
ATOM 809 C CA . MET A 1 106 ? 5.620 -1.667 -19.485 1.00 82.75 106 MET A CA 1
ATOM 810 C C . MET A 1 106 ? 6.884 -1.060 -20.099 1.00 82.75 106 MET A C 1
ATOM 812 O O . MET A 1 106 ? 7.207 0.105 -19.866 1.00 82.75 106 MET A O 1
ATOM 816 N N . ARG A 1 107 ? 7.607 -1.866 -20.878 1.00 76.50 107 ARG A N 1
ATOM 817 C CA . ARG A 1 107 ? 8.776 -1.414 -21.633 1.00 76.50 107 ARG A CA 1
ATOM 818 C C . ARG A 1 107 ? 8.327 -1.005 -23.027 1.00 76.50 107 ARG A C 1
ATOM 820 O O . ARG A 1 107 ? 7.574 -1.737 -23.667 1.00 76.50 107 ARG A O 1
ATOM 827 N N . ASP A 1 108 ? 8.795 0.151 -23.478 1.00 70.38 108 ASP A N 1
ATOM 828 C CA . ASP A 1 108 ? 8.620 0.563 -24.867 1.00 70.38 108 A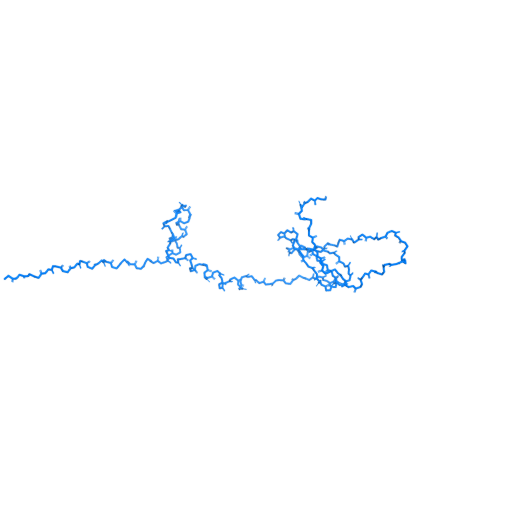SP A CA 1
ATOM 829 C C . ASP A 1 108 ? 9.357 -0.431 -25.786 1.00 70.38 108 ASP A C 1
ATOM 831 O O . ASP A 1 108 ? 10.444 -0.904 -25.445 1.00 70.38 108 ASP A O 1
ATOM 835 N N . ARG A 1 109 ? 8.745 -0.789 -26.920 1.00 68.44 109 ARG A N 1
ATOM 836 C CA . ARG A 1 109 ? 9.339 -1.678 -27.937 1.00 68.44 109 ARG A CA 1
ATOM 837 C C . ARG A 1 109 ? 10.153 -0.903 -28.983 1.00 68.44 109 ARG A C 1
ATOM 839 O O . ARG A 1 109 ? 10.754 -1.531 -29.851 1.00 68.44 109 ARG A O 1
ATOM 846 N N . GLY A 1 110 ? 10.151 0.431 -28.932 1.00 65.75 110 GLY A N 1
ATOM 847 C CA . GLY A 1 110 ? 10.928 1.281 -29.835 1.00 65.75 110 GLY A CA 1
ATOM 848 C C . GLY A 1 110 ? 12.447 1.207 -29.608 1.00 65.75 110 GLY A C 1
ATOM 849 O O . GLY A 1 110 ? 12.900 0.724 -28.566 1.00 65.75 110 GLY A O 1
ATOM 850 N N . PRO A 1 111 ? 13.259 1.688 -30.571 1.00 60.22 111 PRO A N 1
ATOM 851 C CA . PRO A 1 111 ? 14.704 1.780 -30.399 1.00 60.22 111 PRO A CA 1
ATOM 852 C C . PRO A 1 111 ? 15.029 2.590 -29.138 1.00 60.22 111 PRO A C 1
ATOM 854 O O . PRO A 1 111 ? 14.408 3.616 -28.869 1.00 60.22 111 PRO A O 1
ATOM 857 N N . ALA A 1 112 ? 16.019 2.132 -28.366 1.00 58.66 112 ALA A N 1
ATOM 858 C CA . ALA A 1 112 ? 16.411 2.703 -27.070 1.00 58.66 112 ALA A CA 1
ATOM 859 C C . ALA A 1 112 ? 16.791 4.204 -27.118 1.00 58.66 112 ALA A C 1
ATOM 861 O O . ALA A 1 112 ? 16.952 4.843 -26.078 1.00 58.66 112 ALA A O 1
ATOM 862 N N . SER A 1 113 ? 16.915 4.783 -28.315 1.00 56.56 113 SER A N 1
ATOM 863 C CA . SER A 1 113 ? 17.110 6.207 -28.560 1.00 56.56 113 SER A CA 1
ATOM 864 C C . SER A 1 113 ? 15.766 6.939 -28.689 1.00 56.56 113 SER A C 1
ATOM 866 O O . SER A 1 113 ? 15.174 6.931 -29.764 1.00 56.56 113 SER A O 1
ATOM 868 N N . ALA A 1 114 ? 15.293 7.573 -27.609 1.00 51.56 114 ALA A N 1
ATOM 869 C CA . ALA A 1 114 ? 14.562 8.864 -27.639 1.00 51.56 114 ALA A CA 1
ATOM 870 C C . ALA A 1 114 ? 13.866 9.206 -26.313 1.00 51.56 114 ALA A C 1
ATOM 872 O O . ALA A 1 114 ? 13.467 10.351 -26.113 1.00 51.56 114 ALA A O 1
ATOM 873 N N . ARG A 1 115 ? 13.693 8.256 -25.390 1.00 52.91 115 ARG A N 1
ATOM 874 C CA . ARG A 1 115 ? 13.088 8.547 -24.084 1.00 52.91 115 ARG A CA 1
ATOM 875 C C . ARG A 1 115 ? 13.941 7.946 -22.988 1.00 52.91 115 ARG A C 1
ATOM 877 O O . ARG A 1 115 ? 13.711 6.822 -22.549 1.00 52.91 115 ARG A O 1
ATOM 884 N N . ALA A 1 116 ? 14.946 8.710 -22.556 1.00 56.47 116 ALA A N 1
ATOM 885 C CA . ALA A 1 116 ? 15.559 8.484 -21.257 1.00 56.47 116 ALA A CA 1
ATOM 886 C C . ALA A 1 116 ? 14.416 8.324 -20.248 1.00 56.47 116 ALA A C 1
ATOM 888 O O . ALA A 1 116 ? 13.540 9.190 -20.175 1.00 56.47 116 ALA A O 1
ATOM 889 N N . GLN A 1 117 ? 14.374 7.188 -19.544 1.00 58.94 117 GLN A N 1
ATOM 890 C CA . GLN A 1 117 ? 13.424 6.991 -18.454 1.00 58.94 117 GLN A CA 1
ATOM 891 C C . GLN A 1 117 ? 13.492 8.244 -17.579 1.00 58.94 117 GLN A C 1
ATOM 893 O O . GLN A 1 117 ? 14.603 8.622 -17.190 1.00 58.94 117 GLN A O 1
ATOM 898 N N . PRO A 1 118 ? 12.369 8.940 -17.334 1.00 58.97 118 PRO A N 1
ATOM 899 C CA . PRO A 1 118 ? 12.412 10.178 -16.585 1.00 58.97 118 PRO A CA 1
ATOM 900 C C . PRO A 1 118 ? 13.035 9.851 -15.229 1.00 58.97 118 PRO A C 1
ATOM 902 O O . PRO A 1 118 ? 12.492 9.057 -14.460 1.00 58.97 118 PRO A O 1
ATOM 905 N N . ASN A 1 119 ? 14.211 10.423 -14.960 1.00 68.44 119 ASN A N 1
ATOM 906 C CA . ASN A 1 119 ? 14.990 10.184 -13.741 1.00 68.44 119 ASN A CA 1
ATOM 907 C C . ASN A 1 119 ? 14.346 10.869 -12.519 1.00 68.44 119 ASN A C 1
ATOM 909 O O . ASN A 1 119 ? 15.024 11.247 -11.565 1.00 68.44 119 ASN A O 1
ATOM 913 N N . CYS A 1 120 ? 13.034 11.111 -12.581 1.00 84.50 120 CYS A N 1
ATOM 914 C CA . CYS A 1 120 ? 12.287 11.801 -11.554 1.00 84.50 120 CYS A CA 1
ATOM 915 C C . CYS A 1 120 ? 11.588 10.836 -10.592 1.00 84.50 120 CYS A C 1
ATOM 917 O O . CYS A 1 120 ? 11.298 11.265 -9.483 1.00 84.50 120 CYS A O 1
ATOM 919 N N . GLY A 1 121 ? 11.375 9.557 -10.926 1.00 91.50 121 GLY A N 1
ATOM 920 C CA . GLY A 1 121 ? 10.592 8.648 -10.082 1.00 91.50 121 GLY A CA 1
ATOM 921 C C . GLY A 1 121 ? 9.088 8.692 -10.363 1.00 91.50 121 GLY A C 1
ATOM 922 O O . GLY A 1 121 ? 8.603 9.459 -11.193 1.00 91.50 121 GLY A O 1
ATOM 923 N N . ILE A 1 122 ? 8.330 7.870 -9.637 1.00 93.94 122 ILE A N 1
ATOM 924 C CA . ILE A 1 122 ? 6.862 7.816 -9.726 1.00 93.94 122 ILE A CA 1
ATOM 925 C C . ILE A 1 122 ? 6.254 8.720 -8.643 1.00 93.94 122 ILE A C 1
ATOM 927 O O . ILE A 1 122 ? 6.282 8.365 -7.468 1.00 93.94 122 ILE A O 1
ATOM 931 N N . HIS A 1 123 ? 5.690 9.867 -9.036 1.00 95.12 123 HIS A N 1
ATOM 932 C CA . HIS A 1 123 ? 5.122 10.881 -8.117 1.00 95.12 123 HIS A CA 1
ATOM 933 C C . HIS A 1 123 ? 3.605 10.832 -7.962 1.00 95.12 123 HIS A C 1
ATOM 935 O O . HIS A 1 123 ? 3.060 11.433 -7.042 1.00 95.12 123 HIS A O 1
ATOM 941 N N . ALA A 1 124 ? 2.915 10.123 -8.849 1.00 95.00 124 ALA A N 1
ATOM 942 C CA . ALA A 1 124 ? 1.468 10.004 -8.813 1.00 95.00 124 ALA A CA 1
ATOM 943 C C . ALA A 1 124 ? 1.056 8.569 -9.122 1.00 95.00 124 ALA A C 1
ATOM 945 O O . ALA A 1 124 ? 1.626 7.915 -9.997 1.00 95.00 124 ALA A O 1
ATOM 946 N N . ILE A 1 125 ? 0.057 8.091 -8.389 1.00 95.00 125 ILE A N 1
ATOM 947 C CA . ILE A 1 125 ? -0.594 6.808 -8.619 1.00 95.00 125 ILE A CA 1
ATOM 948 C C . ILE A 1 125 ? -2.089 7.062 -8.539 1.00 95.00 125 ILE A C 1
ATOM 950 O O . ILE A 1 125 ? -2.570 7.635 -7.564 1.00 95.00 125 ILE A O 1
ATOM 954 N N . GLN A 1 126 ? -2.820 6.620 -9.554 1.00 94.19 126 GLN A N 1
ATOM 955 C CA . GLN A 1 126 ? -4.270 6.705 -9.579 1.00 94.19 126 GLN A CA 1
ATOM 956 C C . GLN A 1 126 ? -4.846 5.338 -9.921 1.00 94.19 126 GLN A C 1
ATOM 958 O O . GLN A 1 126 ? -4.377 4.660 -10.833 1.00 94.19 126 GLN A O 1
ATOM 963 N N . LEU A 1 127 ? -5.858 4.927 -9.161 1.00 92.50 127 LEU A N 1
ATOM 964 C CA . LEU A 1 127 ? -6.601 3.704 -9.437 1.00 92.50 127 LEU A CA 1
ATOM 965 C C . LEU A 1 127 ? -7.653 3.971 -10.503 1.00 92.50 127 LEU A C 1
ATOM 967 O O . LEU A 1 127 ? -8.190 5.077 -10.568 1.00 92.50 127 LEU A O 1
ATOM 971 N N . ASN A 1 128 ? -7.982 2.942 -11.288 1.00 91.31 128 ASN A N 1
ATOM 972 C CA . ASN A 1 128 ? -9.096 3.006 -12.224 1.00 91.31 128 ASN A CA 1
ATOM 973 C C . ASN A 1 128 ? -10.376 3.418 -11.463 1.00 91.31 128 ASN A C 1
ATOM 975 O O . ASN A 1 128 ? -10.852 2.638 -10.629 1.00 91.31 128 ASN A O 1
ATOM 979 N N . PRO A 1 129 ? -10.958 4.605 -11.737 1.00 89.75 129 PRO A N 1
ATOM 980 C CA . PRO A 1 129 ? -12.126 5.094 -11.005 1.00 89.75 129 PRO A CA 1
ATOM 981 C C . PRO A 1 129 ? -13.339 4.173 -11.146 1.00 89.75 129 PRO A C 1
ATOM 983 O O . PRO A 1 129 ? -14.130 4.041 -10.214 1.00 89.75 129 PRO A O 1
ATOM 986 N N . SER A 1 130 ? -13.459 3.502 -12.295 1.00 90.94 130 SER A N 1
ATOM 987 C CA . SER A 1 130 ? -14.544 2.554 -12.567 1.00 90.94 130 SER A CA 1
ATOM 988 C C . SER A 1 130 ? -14.354 1.196 -11.884 1.00 90.94 130 SER A C 1
ATOM 990 O O . SER A 1 130 ? -15.284 0.395 -11.869 1.00 90.94 130 SER A O 1
ATOM 992 N N . LYS A 1 131 ? -13.166 0.926 -11.316 1.00 83.69 131 LYS A N 1
ATOM 993 C CA . LYS A 1 131 ? -12.772 -0.370 -10.729 1.00 83.69 131 LYS A CA 1
ATOM 994 C C . LYS A 1 131 ? -12.939 -1.565 -11.679 1.00 83.69 131 LYS A C 1
ATOM 996 O O . LYS A 1 131 ? -13.070 -2.699 -11.227 1.00 83.69 131 LYS A O 1
ATOM 1001 N N . THR A 1 132 ? -12.937 -1.305 -12.981 1.00 84.44 132 THR A N 1
ATOM 1002 C CA . THR A 1 132 ? -12.897 -2.339 -14.017 1.00 84.44 132 THR A CA 1
ATOM 1003 C C . THR A 1 132 ? -11.458 -2.815 -14.233 1.00 84.44 132 THR A C 1
ATOM 1005 O O . THR A 1 132 ? -10.510 -2.144 -13.805 1.00 84.44 132 THR A O 1
ATOM 1008 N N . LEU A 1 133 ? -11.309 -3.9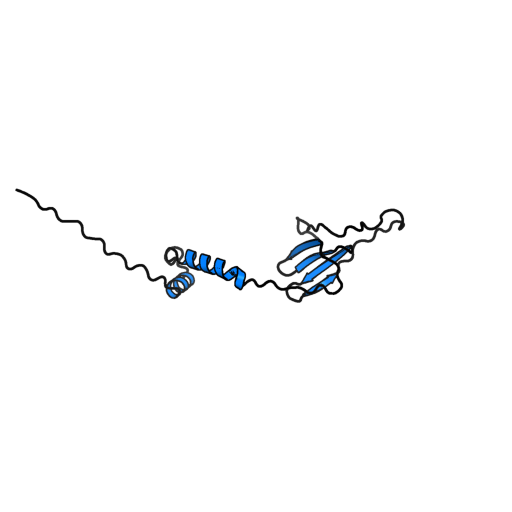99 -14.831 1.00 64.69 133 LEU A N 1
ATOM 1009 C CA . LEU A 1 133 ? -10.018 -4.608 -15.164 1.00 64.69 133 LEU A CA 1
ATOM 1010 C C . LEU A 1 133 ? -9.495 -4.101 -16.508 1.00 64.69 133 LEU A C 1
ATOM 1012 O O . LEU A 1 133 ? -10.319 -4.007 -17.445 1.00 64.69 133 LEU A O 1
#

Foldseek 3Di:
DDDDDDDDDDDPPDPLPPLDPVQLVVCVVVVVPPPSPPVCSVVVVVVVCVVCVVVVPDDDDQDPDPAADWQDWDDPDPFKIWTKHLQRWIWIAGNVVSDIGTDDDDDDPDDPPDDDPPSRIDNDDDDDPVPDD

Organism: Sousa chinensis (NCBI:txid103600)

Sequence (133 aa):
AGGDGPLPPKKPKRPAALRSLLHYLKGREVGARGRAGLPGFEGKLRGYAVRKLPELLRERELALGTLNKVFASQWLNARQVVCGTKCNTLFVVDVQSGHITRIPLMRDRGPASARAQPNCGIHAIQLNPSKTL

Secondary structure (DSSP, 8-state):
----PPPPP-----------HHHHHHHHHTT-TTTS--TTHHHHHHHHHHHHHHHHS-------TT---EEEEEESSSSEEEEEETTS-EEEEETTT--EEEEPPPPP-S-SSS----TT--------TT---